Protein AF-A0A2V7NXV3-F1 (afdb_monomer_lite)

Foldseek 3Di:
DEDEDDDPVCCCVVVVVVPDDPVVVVVVVVVVVVVVVVVVVPDDPVQQQDWYQYPPPGIDGPVNVCVCVVCVVVVVVVVVVVVVVVVVVD

Structure (mmCIF, N/CA/C/O backbone):
data_AF-A0A2V7NXV3-F1
#
_entry.id   AF-A0A2V7NXV3-F1
#
loop_
_atom_site.group_PDB
_atom_site.id
_atom_site.type_symbol
_atom_site.label_atom_id
_atom_site.label_alt_id
_atom_site.label_comp_id
_atom_site.label_asym_id
_atom_site.label_entity_id
_atom_site.label_seq_id
_atom_site.pdbx_PDB_ins_code
_atom_site.Cartn_x
_atom_site.Cartn_y
_atom_site.Cartn_z
_atom_site.occupancy
_atom_site.B_iso_or_equiv
_atom_site.auth_seq_id
_atom_site.auth_comp_id
_atom_site.auth_asym_id
_atom_site.auth_atom_id
_atom_site.pdbx_PDB_model_num
ATOM 1 N N . PRO A 1 1 ? -16.482 -6.512 9.690 1.00 90.19 1 PRO A N 1
ATOM 2 C CA . PRO A 1 1 ? -16.657 -6.183 8.250 1.00 90.19 1 PRO A CA 1
ATOM 3 C C . PRO A 1 1 ? -15.867 -7.190 7.412 1.00 90.19 1 PRO A C 1
ATOM 5 O O . PRO A 1 1 ? -14.813 -7.613 7.878 1.00 90.19 1 PRO A O 1
ATOM 8 N N . VAL A 1 2 ? -16.364 -7.589 6.240 1.00 96.50 2 VAL A N 1
ATOM 9 C CA . VAL A 1 2 ? -15.603 -8.468 5.335 1.00 96.50 2 VAL A CA 1
ATOM 10 C C . VAL A 1 2 ? -14.583 -7.629 4.570 1.00 96.50 2 VAL A C 1
ATOM 12 O O . VAL A 1 2 ? -14.924 -6.559 4.068 1.00 96.50 2 VAL A O 1
ATOM 15 N N . ILE A 1 3 ? -13.342 -8.106 4.509 1.00 96.56 3 ILE A N 1
ATOM 16 C CA . ILE A 1 3 ? -12.262 -7.538 3.703 1.00 96.56 3 ILE A CA 1
ATOM 17 C C . ILE A 1 3 ? -11.966 -8.556 2.609 1.00 96.56 3 ILE A C 1
ATOM 19 O O . ILE A 1 3 ? -11.579 -9.689 2.892 1.00 96.56 3 ILE A O 1
ATOM 23 N N . GLN A 1 4 ? -12.227 -8.164 1.369 1.00 97.75 4 GLN A N 1
ATOM 24 C CA . GLN A 1 4 ? -12.112 -9.051 0.224 1.00 97.75 4 GLN A CA 1
ATOM 25 C C . GLN A 1 4 ? -10.667 -9.061 -0.279 1.00 97.75 4 GLN 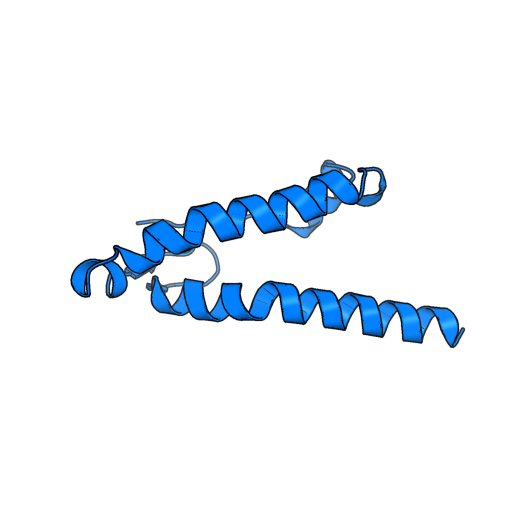A C 1
ATOM 27 O O . GLN A 1 4 ? -10.147 -8.020 -0.679 1.00 97.75 4 GLN A O 1
ATOM 32 N N . GLY A 1 5 ? -10.047 -10.238 -0.257 1.00 95.88 5 GLY A N 1
ATOM 33 C CA . GLY A 1 5 ? -8.779 -10.497 -0.928 1.00 95.88 5 GLY A CA 1
ATOM 34 C C . GLY A 1 5 ? -8.935 -10.491 -2.449 1.00 95.88 5 GLY A C 1
ATOM 35 O O . GLY A 1 5 ? -10.053 -10.550 -2.980 1.00 95.88 5 GLY A O 1
ATOM 36 N N . TYR A 1 6 ? -7.808 -10.386 -3.144 1.00 95.94 6 TYR A N 1
ATOM 37 C CA . TYR A 1 6 ? -7.731 -10.365 -4.599 1.00 95.94 6 TYR A CA 1
ATOM 38 C C . TYR A 1 6 ? -6.470 -11.090 -5.073 1.00 95.94 6 TYR A C 1
ATOM 40 O O . TYR A 1 6 ? -5.461 -11.150 -4.373 1.00 95.94 6 TYR A O 1
ATOM 48 N N . ASP A 1 7 ? -6.531 -11.609 -6.295 1.00 97.38 7 ASP A N 1
ATOM 49 C CA . ASP A 1 7 ? -5.411 -12.285 -6.943 1.00 97.38 7 ASP A CA 1
ATOM 50 C C . ASP A 1 7 ? -4.428 -11.250 -7.514 1.00 97.38 7 ASP A C 1
ATOM 52 O O . ASP A 1 7 ? -4.645 -10.689 -8.593 1.00 97.38 7 ASP A O 1
ATOM 56 N N . GLN A 1 8 ? -3.379 -10.953 -6.743 1.00 95.00 8 GLN A N 1
ATOM 57 C CA . GLN A 1 8 ? -2.371 -9.951 -7.099 1.00 95.00 8 GLN A CA 1
ATOM 58 C C . GLN A 1 8 ? -1.565 -10.327 -8.350 1.00 95.00 8 GLN A C 1
ATOM 60 O O . GLN A 1 8 ? -1.255 -9.445 -9.154 1.00 95.00 8 GLN A O 1
ATOM 65 N N . ASP A 1 9 ? -1.277 -11.617 -8.541 1.00 96.38 9 ASP A N 1
ATOM 66 C CA . ASP A 1 9 ? -0.478 -12.103 -9.667 1.00 96.38 9 ASP A CA 1
ATOM 67 C C . ASP A 1 9 ? -1.284 -11.917 -10.953 1.00 96.38 9 ASP A C 1
ATOM 69 O O . ASP A 1 9 ? -0.842 -11.231 -11.880 1.00 96.38 9 ASP A O 1
ATOM 73 N N . ARG A 1 10 ? -2.545 -12.369 -10.949 1.00 98.00 10 ARG A N 1
ATOM 74 C CA . ARG A 1 10 ? -3.463 -12.167 -12.073 1.00 98.00 10 ARG A CA 1
ATOM 75 C C . ARG A 1 10 ? -3.676 -10.694 -12.402 1.00 98.00 10 ARG A C 1
ATOM 77 O O . ARG A 1 10 ? -3.814 -10.360 -13.579 1.00 98.00 10 ARG A O 1
ATOM 84 N N . TRP A 1 11 ? -3.740 -9.811 -11.404 1.00 97.38 11 TRP A N 1
ATOM 85 C CA . TRP A 1 11 ? -3.852 -8.369 -11.646 1.00 97.38 11 TRP A CA 1
ATOM 86 C C . TRP A 1 11 ? -2.615 -7.829 -12.357 1.00 97.38 11 TRP A C 1
ATOM 88 O O . TRP A 1 11 ? -2.766 -7.138 -13.361 1.00 97.38 11 TRP A O 1
ATOM 98 N N . SER A 1 12 ? -1.419 -8.173 -11.872 1.00 96.88 12 SER A N 1
ATOM 99 C CA . SER A 1 12 ? -0.163 -7.701 -12.460 1.00 96.88 12 SER A CA 1
ATOM 100 C C . SER A 1 12 ? 0.011 -8.128 -13.919 1.00 96.88 12 SER A C 1
ATOM 102 O O . SER A 1 12 ? 0.436 -7.319 -14.745 1.00 96.88 12 SER A O 1
ATOM 104 N N . GLU A 1 13 ? -0.399 -9.356 -14.246 1.00 97.44 13 GLU A N 1
ATOM 105 C CA . GLU A 1 13 ? -0.369 -9.900 -15.602 1.00 97.44 13 GLU A CA 1
ATOM 106 C C . GLU A 1 13 ? -1.450 -9.271 -16.489 1.00 97.44 13 GLU A C 1
ATOM 108 O O . GLU A 1 13 ? -1.164 -8.766 -17.571 1.00 97.44 13 GLU A O 1
ATOM 113 N N . THR A 1 14 ? -2.708 -9.276 -16.031 1.00 98.12 14 THR A N 1
ATOM 114 C CA . THR A 1 14 ? -3.861 -8.846 -16.847 1.00 98.12 14 THR A CA 1
ATOM 115 C C . THR A 1 14 ? -3.832 -7.347 -17.139 1.00 98.12 14 THR A C 1
ATOM 117 O O . THR A 1 14 ? -4.277 -6.918 -18.202 1.00 98.12 14 THR A O 1
ATOM 120 N N . LEU A 1 15 ? -3.346 -6.547 -16.188 1.00 97.25 15 LEU A N 1
ATOM 121 C CA . LEU A 1 15 ? -3.239 -5.093 -16.316 1.00 97.25 15 LEU A CA 1
ATOM 122 C C . LEU A 1 15 ? -1.870 -4.645 -16.847 1.00 97.25 15 LEU A C 1
ATOM 124 O O . LEU A 1 15 ? -1.619 -3.444 -16.901 1.00 97.25 15 LEU A O 1
ATOM 128 N N . ASP A 1 16 ? -1.014 -5.599 -17.226 1.00 97.00 16 ASP A N 1
ATOM 129 C CA . ASP A 1 16 ? 0.292 -5.384 -17.847 1.00 97.00 16 ASP A CA 1
ATOM 130 C C . ASP A 1 16 ? 1.154 -4.350 -17.108 1.00 97.00 16 ASP A C 1
ATOM 132 O O . ASP A 1 16 ? 1.641 -3.370 -17.671 1.00 97.00 16 ASP A O 1
ATOM 136 N N . TYR A 1 17 ? 1.353 -4.562 -15.803 1.00 95.56 17 TYR A N 1
ATOM 137 C CA . TYR A 1 17 ? 2.123 -3.625 -14.976 1.00 95.56 17 TYR A CA 1
ATOM 138 C C . TYR A 1 17 ? 3.556 -3.418 -15.481 1.00 95.56 17 TYR A C 1
ATOM 140 O O . TYR A 1 17 ? 4.148 -2.373 -15.219 1.00 95.56 17 TYR A O 1
ATOM 148 N N . HIS A 1 18 ? 4.107 -4.380 -16.225 1.00 93.69 18 HIS A N 1
ATOM 149 C CA . HIS A 1 18 ? 5.444 -4.297 -16.805 1.00 93.69 18 HIS A CA 1
ATOM 150 C C . HIS A 1 18 ? 5.572 -3.259 -17.927 1.00 93.69 18 HIS A C 1
ATOM 152 O O . HIS A 1 18 ? 6.681 -2.773 -18.151 1.00 93.69 18 HIS A O 1
ATOM 158 N N . SER A 1 19 ? 4.484 -2.912 -18.622 1.00 97.06 19 SER A N 1
ATOM 159 C CA . SER A 1 19 ? 4.497 -1.868 -19.656 1.00 97.06 19 SER A CA 1
ATOM 160 C C . SER A 1 19 ? 4.119 -0.481 -19.132 1.00 97.06 19 SER A C 1
ATOM 162 O O . SER A 1 19 ? 4.261 0.512 -19.852 1.00 97.06 19 SER A O 1
ATOM 164 N N . LEU A 1 20 ? 3.657 -0.386 -17.880 1.00 96.75 20 LEU A N 1
ATOM 165 C CA . LEU A 1 20 ? 3.263 0.880 -17.272 1.00 96.75 20 LEU A CA 1
ATOM 166 C C . LEU A 1 20 ? 4.483 1.737 -16.887 1.00 96.75 20 LEU A C 1
ATOM 168 O O . LEU A 1 20 ? 5.522 1.210 -16.485 1.00 96.75 20 LEU A O 1
ATOM 172 N N . PRO A 1 21 ? 4.366 3.077 -16.960 1.00 97.56 21 PRO A N 1
ATOM 173 C CA . PRO A 1 21 ? 5.430 3.975 -16.526 1.00 97.56 21 PRO A CA 1
ATOM 174 C C . PRO A 1 21 ? 5.661 3.873 -15.012 1.00 97.56 21 PRO A C 1
ATOM 176 O O . PRO A 1 21 ? 4.715 3.806 -14.221 1.00 97.56 21 PRO A O 1
ATOM 179 N N . LEU A 1 22 ? 6.931 3.914 -14.603 1.00 96.19 22 LEU A N 1
ATOM 180 C CA . LEU A 1 22 ? 7.329 3.747 -13.205 1.00 96.19 22 LEU A CA 1
ATOM 181 C C . LEU A 1 22 ? 6.980 4.975 -12.355 1.00 96.19 22 LEU A C 1
ATOM 183 O O . LEU A 1 22 ? 6.535 4.838 -11.215 1.00 96.19 22 LEU A O 1
ATOM 187 N N . GLU A 1 23 ? 7.157 6.179 -12.897 1.00 98.06 23 GLU A N 1
ATOM 188 C CA . GLU A 1 23 ? 7.000 7.426 -12.151 1.00 98.06 23 GLU A CA 1
ATOM 189 C C . GLU A 1 23 ? 5.577 7.598 -11.588 1.00 98.06 23 GLU A C 1
ATOM 191 O O . GLU A 1 23 ? 5.449 7.872 -10.392 1.00 98.06 23 GLU A O 1
ATOM 196 N N . PRO A 1 24 ? 4.487 7.366 -12.352 1.00 97.81 24 PRO A N 1
ATOM 197 C CA . PRO A 1 24 ? 3.133 7.407 -11.797 1.00 97.81 24 PRO A CA 1
ATOM 198 C C . PRO A 1 24 ? 2.860 6.323 -10.745 1.00 97.81 24 PRO A C 1
ATOM 200 O O . PRO A 1 24 ? 2.106 6.568 -9.798 1.00 97.81 24 PRO A O 1
ATOM 203 N N . ALA A 1 25 ? 3.467 5.139 -10.872 1.00 96.00 25 ALA A N 1
ATOM 204 C CA . ALA A 1 25 ? 3.316 4.070 -9.886 1.00 96.00 25 ALA A CA 1
ATOM 205 C C . ALA A 1 25 ? 3.955 4.462 -8.542 1.00 96.00 25 ALA A C 1
ATOM 207 O O . ALA A 1 25 ? 3.314 4.349 -7.494 1.00 96.00 25 ALA A O 1
ATOM 208 N N . LEU A 1 26 ? 5.173 5.012 -8.570 1.00 96.62 26 LEU A N 1
ATOM 209 C CA . LEU A 1 26 ? 5.852 5.526 -7.376 1.00 96.62 26 LEU A CA 1
ATOM 210 C C . LEU A 1 26 ? 5.088 6.703 -6.749 1.00 96.62 26 LEU A C 1
ATOM 212 O O . LEU A 1 26 ? 4.842 6.702 -5.542 1.00 96.62 26 LEU A O 1
ATOM 216 N N . ALA A 1 27 ? 4.614 7.650 -7.565 1.00 98.25 27 ALA A N 1
ATOM 217 C CA . ALA A 1 27 ? 3.799 8.768 -7.087 1.00 98.25 27 ALA A CA 1
ATOM 218 C C . ALA A 1 27 ? 2.491 8.297 -6.421 1.00 98.25 27 ALA A C 1
ATOM 220 O O . ALA A 1 27 ? 2.047 8.872 -5.425 1.00 98.25 27 ALA A O 1
ATOM 221 N N . THR A 1 28 ? 1.886 7.217 -6.926 1.00 97.25 28 THR A N 1
ATOM 222 C CA . THR A 1 28 ? 0.692 6.608 -6.319 1.00 97.25 28 THR A CA 1
ATOM 223 C C . THR A 1 28 ? 0.995 6.062 -4.926 1.00 97.25 28 THR A C 1
ATOM 225 O O . THR A 1 28 ? 0.221 6.286 -3.994 1.00 97.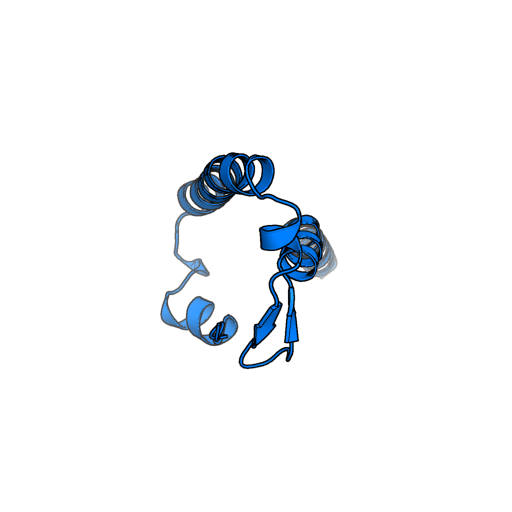25 28 THR A O 1
ATOM 228 N N . VAL A 1 29 ? 2.135 5.388 -4.752 1.00 96.81 29 VAL A N 1
ATOM 229 C CA . VAL A 1 29 ? 2.569 4.871 -3.447 1.00 96.81 29 VAL A CA 1
ATOM 230 C C . VAL A 1 29 ? 2.732 6.002 -2.429 1.00 96.81 29 VAL A C 1
ATOM 232 O O . VAL A 1 29 ? 2.215 5.903 -1.310 1.00 96.81 29 VAL A O 1
ATOM 235 N N . GLU A 1 30 ? 3.406 7.087 -2.815 1.00 97.75 30 GLU A N 1
ATOM 236 C CA . GLU A 1 30 ? 3.585 8.264 -1.960 1.00 97.75 30 GLU A CA 1
ATOM 237 C C . GLU A 1 30 ? 2.241 8.887 -1.573 1.00 97.75 30 GLU A C 1
ATOM 239 O O . GLU A 1 30 ? 1.964 9.090 -0.386 1.00 97.75 30 GLU A O 1
ATOM 244 N N . ALA A 1 31 ? 1.371 9.128 -2.558 1.00 98.44 31 ALA A N 1
ATOM 245 C CA . ALA A 1 31 ? 0.072 9.756 -2.349 1.00 98.44 31 ALA A CA 1
ATOM 246 C C . ALA A 1 31 ? -0.840 8.924 -1.432 1.00 98.44 31 ALA A C 1
ATOM 248 O O . ALA A 1 31 ? -1.454 9.467 -0.508 1.00 98.44 31 ALA A O 1
ATOM 249 N N . VAL A 1 32 ? -0.905 7.603 -1.634 1.00 97.81 32 VAL A N 1
ATOM 250 C CA . VAL A 1 32 ? -1.716 6.705 -0.797 1.00 97.81 32 VAL A CA 1
ATOM 251 C C . VAL A 1 32 ? -1.221 6.724 0.648 1.00 97.81 32 VAL A C 1
ATOM 253 O O . VAL A 1 32 ? -2.034 6.843 1.570 1.00 97.81 32 VAL A O 1
ATOM 256 N N . ARG A 1 33 ? 0.098 6.681 0.882 1.00 96.81 33 ARG A N 1
ATOM 257 C CA . ARG A 1 33 ? 0.655 6.764 2.244 1.00 96.81 33 ARG A CA 1
ATOM 258 C C . ARG A 1 33 ? 0.386 8.119 2.887 1.00 96.81 33 ARG A C 1
ATOM 260 O O . ARG A 1 33 ? -0.093 8.162 4.023 1.00 96.81 33 ARG A O 1
ATOM 267 N N . ALA A 1 34 ? 0.633 9.206 2.160 1.00 98.12 34 ALA A N 1
ATOM 268 C CA . ALA A 1 34 ? 0.397 10.564 2.637 1.00 98.12 34 ALA A CA 1
ATOM 269 C C . ALA A 1 34 ? -1.070 10.785 3.033 1.00 98.12 34 ALA A C 1
ATOM 271 O O . ALA A 1 34 ? -1.340 11.396 4.065 1.00 98.12 34 ALA A O 1
ATOM 272 N N . ASN A 1 35 ? -2.016 10.235 2.267 1.00 98.06 35 ASN A N 1
ATOM 273 C CA . ASN A 1 35 ? -3.442 10.356 2.565 1.00 98.06 35 ASN A CA 1
ATOM 274 C C . ASN A 1 35 ? -3.908 9.411 3.691 1.00 98.06 35 ASN A C 1
ATOM 276 O O . ASN A 1 35 ? -4.839 9.723 4.433 1.00 98.06 35 ASN A O 1
ATOM 280 N N . THR A 1 36 ? -3.239 8.270 3.871 1.00 97.62 36 THR A N 1
ATOM 281 C CA . THR A 1 36 ? -3.610 7.291 4.905 1.00 97.62 36 THR A CA 1
ATOM 282 C C . THR A 1 36 ? -3.159 7.717 6.304 1.00 97.62 36 THR A C 1
ATOM 284 O O . THR A 1 36 ? -3.917 7.582 7.266 1.00 97.62 36 THR A O 1
ATOM 287 N N . VAL A 1 37 ? -1.961 8.295 6.449 1.00 97.88 37 VAL A N 1
ATOM 288 C CA . VAL A 1 37 ? -1.394 8.670 7.763 1.00 97.88 37 VAL A CA 1
ATOM 289 C C . VAL A 1 37 ? -2.317 9.581 8.599 1.00 97.88 37 VAL A C 1
ATOM 291 O O . VAL A 1 37 ? -2.511 9.291 9.784 1.00 97.88 37 VAL A O 1
ATOM 294 N N . PRO A 1 38 ? -2.935 10.650 8.056 1.00 98.44 38 PRO A N 1
ATOM 295 C CA . PRO A 1 38 ? -3.873 11.479 8.811 1.00 98.44 38 PRO A CA 1
ATOM 296 C C . PRO A 1 38 ? -5.113 10.728 9.306 1.00 98.44 38 PRO A C 1
ATOM 298 O O . PRO A 1 38 ? -5.695 11.121 10.316 1.00 98.44 38 PRO A O 1
ATOM 301 N N . ILE A 1 39 ? -5.560 9.680 8.608 1.00 97.38 39 ILE A N 1
ATOM 302 C CA . ILE A 1 39 ? -6.679 8.839 9.057 1.00 97.38 39 ILE A CA 1
ATOM 303 C C . ILE A 1 39 ? -6.241 8.046 10.287 1.00 97.38 39 ILE A C 1
ATOM 305 O O . ILE A 1 39 ? -6.889 8.147 11.327 1.00 97.38 39 ILE A O 1
ATOM 309 N N . LEU A 1 40 ? -5.099 7.356 10.201 1.00 97.38 40 LEU A N 1
ATOM 310 C CA . LEU A 1 40 ? -4.550 6.551 11.298 1.00 97.38 40 LEU A CA 1
ATOM 311 C C . LEU A 1 40 ? -4.318 7.386 12.564 1.00 97.38 40 LEU A C 1
ATOM 313 O O . LEU A 1 40 ? -4.697 6.977 13.657 1.00 97.38 40 LEU A O 1
ATOM 317 N N . LYS A 1 41 ? -3.777 8.604 12.418 1.00 97.81 41 LYS A N 1
ATOM 318 C CA . LYS A 1 41 ? -3.545 9.536 13.538 1.00 97.81 41 LYS A CA 1
ATOM 319 C C . LYS A 1 41 ? -4.820 9.994 14.254 1.00 97.81 41 LYS A C 1
ATOM 321 O O . LYS A 1 41 ? -4.733 10.477 15.377 1.00 97.81 41 LYS A O 1
ATOM 326 N N . ARG A 1 42 ? -5.986 9.897 13.608 1.00 98.00 42 ARG A N 1
ATOM 327 C CA . ARG A 1 42 ? -7.286 10.313 14.165 1.00 98.00 42 ARG A CA 1
ATOM 328 C C . ARG A 1 42 ? -8.110 9.142 14.701 1.00 98.00 42 ARG A C 1
ATOM 330 O O . ARG A 1 42 ? -9.196 9.369 15.230 1.00 98.00 42 ARG A O 1
ATOM 337 N N . MET A 1 43 ? -7.635 7.908 14.546 1.00 98.06 43 MET A N 1
ATOM 338 C CA . MET A 1 43 ? -8.340 6.735 15.047 1.00 98.06 43 MET A CA 1
ATOM 339 C C . MET A 1 43 ? -8.287 6.678 16.575 1.00 98.06 43 MET A C 1
ATOM 341 O O . MET A 1 43 ? -7.233 6.811 17.187 1.00 98.06 43 MET A O 1
ATOM 345 N N . THR A 1 44 ? -9.446 6.448 17.179 1.00 98.19 44 THR A N 1
ATOM 346 C CA . THR A 1 44 ? -9.606 6.161 18.610 1.00 98.19 44 THR A CA 1
ATOM 347 C C . THR A 1 44 ? -9.211 4.719 18.932 1.00 98.19 44 THR A C 1
ATOM 349 O O . THR A 1 44 ? -9.279 3.847 18.064 1.00 98.19 44 THR A O 1
ATOM 352 N N . ASP A 1 45 ? -8.914 4.424 20.198 1.00 97.00 45 ASP A N 1
ATOM 353 C CA . ASP A 1 45 ? -8.623 3.059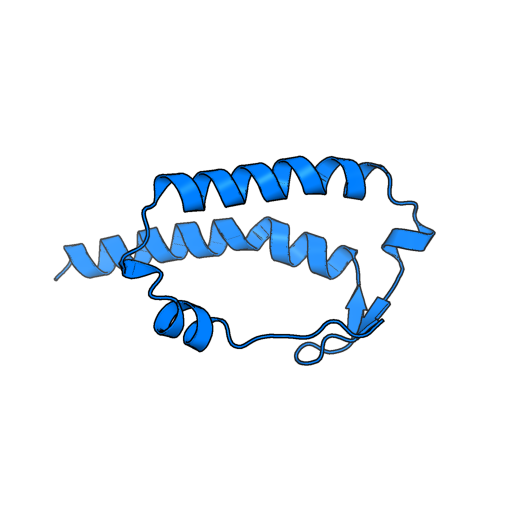 20.670 1.00 97.00 45 ASP A CA 1
ATOM 354 C C . ASP A 1 45 ? -9.724 2.058 20.290 1.00 97.00 45 ASP A C 1
ATOM 356 O O . ASP A 1 45 ? -9.456 0.930 19.880 1.00 97.00 45 ASP A O 1
ATOM 360 N N . ALA A 1 46 ? -10.989 2.478 20.378 1.00 96.50 46 ALA A N 1
ATOM 361 C CA . ALA A 1 46 ? -12.124 1.646 19.997 1.00 96.50 46 ALA A CA 1
ATOM 362 C C . ALA A 1 46 ? -12.158 1.348 18.489 1.00 96.50 46 ALA A C 1
ATOM 364 O O . ALA A 1 46 ? -12.656 0.298 18.092 1.00 96.50 46 ALA A O 1
ATOM 365 N N . GLN A 1 47 ? -11.655 2.256 17.645 1.00 96.50 47 GLN A N 1
ATOM 366 C CA . GLN A 1 47 ? -11.522 2.033 16.204 1.00 96.50 47 GLN A CA 1
ATOM 367 C C . GLN A 1 47 ? -10.328 1.131 15.883 1.00 96.50 47 GLN A C 1
ATOM 369 O O . GLN A 1 47 ? -10.474 0.259 15.031 1.00 96.50 47 GLN A O 1
ATOM 374 N N . TRP A 1 48 ? -9.200 1.296 16.580 1.00 97.06 48 TRP A N 1
ATOM 375 C CA . TRP A 1 48 ? -8.026 0.423 16.450 1.00 97.06 48 TRP A CA 1
ATOM 376 C C . TRP A 1 48 ? -8.331 -1.033 16.811 1.00 97.06 48 TRP A C 1
ATOM 378 O O . TRP A 1 48 ? -7.926 -1.942 16.094 1.00 97.06 48 TRP A O 1
ATOM 388 N N . ARG A 1 49 ? -9.145 -1.258 17.850 1.00 94.19 49 ARG A N 1
ATOM 389 C CA . ARG A 1 49 ? -9.566 -2.600 18.294 1.00 94.19 49 ARG A CA 1
ATOM 390 C C . ARG A 1 49 ? -10.621 -3.269 17.405 1.00 94.19 49 ARG A C 1
ATOM 392 O O . ARG A 1 49 ? -11.079 -4.364 17.729 1.00 94.19 49 ARG A O 1
ATOM 399 N N . ARG A 1 50 ? -11.076 -2.631 16.319 1.00 94.50 50 ARG A N 1
ATOM 400 C CA . ARG A 1 50 ? -12.062 -3.251 15.420 1.00 94.50 50 ARG A CA 1
ATOM 401 C C . ARG A 1 50 ? -11.418 -4.374 14.624 1.00 94.50 50 ARG A C 1
ATOM 403 O O . ARG A 1 50 ? -10.370 -4.190 14.014 1.00 94.50 50 ARG A O 1
ATOM 410 N N . ILE A 1 51 ? -12.125 -5.497 14.571 1.00 97.25 51 ILE A N 1
ATOM 411 C CA . ILE A 1 51 ? -11.708 -6.690 13.840 1.00 97.25 51 ILE A CA 1
ATOM 412 C C . ILE A 1 51 ? -12.645 -6.893 12.646 1.00 97.25 51 ILE A C 1
ATOM 414 O O . ILE A 1 51 ? -13.876 -6.912 12.770 1.00 97.25 51 ILE A O 1
ATOM 418 N N . GLY A 1 52 ? -12.047 -6.986 11.462 1.00 96.25 52 GLY A N 1
ATOM 419 C CA . GLY A 1 52 ? -12.679 -7.476 10.247 1.00 96.25 52 GLY A CA 1
ATOM 420 C C . GLY A 1 52 ? -12.426 -8.968 10.039 1.00 96.25 52 GLY A C 1
ATOM 421 O O . GLY A 1 52 ? -11.731 -9.613 10.816 1.00 96.25 52 GLY A O 1
ATOM 422 N N . GLN A 1 53 ? -12.990 -9.505 8.964 1.00 98.06 53 GLN A N 1
ATOM 423 C CA . GLN A 1 53 ? -12.741 -10.859 8.487 1.00 98.06 53 GLN A CA 1
ATOM 424 C C . GLN A 1 53 ? -12.180 -10.751 7.068 1.00 98.06 53 GLN A C 1
ATOM 426 O O . GLN A 1 53 ? -12.916 -10.383 6.152 1.00 98.06 53 GLN A O 1
ATOM 431 N N . HIS A 1 54 ? -10.891 -11.036 6.893 1.00 97.56 54 HIS A N 1
ATOM 432 C CA . HIS A 1 54 ? -10.270 -11.175 5.580 1.00 97.56 54 HIS A CA 1
ATOM 433 C C . HIS A 1 54 ? -10.718 -12.496 4.948 1.00 97.56 54 HIS A C 1
ATOM 435 O O . HIS A 1 54 ? -10.754 -13.526 5.632 1.00 97.56 54 HIS A O 1
ATOM 441 N N . SER A 1 55 ? -11.065 -12.484 3.660 1.00 97.81 55 SER A N 1
ATOM 442 C CA . SER A 1 55 ? -11.528 -13.690 2.956 1.00 97.81 55 SER A CA 1
ATOM 443 C C . SER A 1 55 ? -10.462 -14.787 2.869 1.00 97.81 55 SER A C 1
ATOM 445 O O . SER A 1 55 ? -10.812 -15.950 2.712 1.00 97.81 55 SER A O 1
ATOM 447 N N . GLU A 1 56 ? -9.183 -14.426 2.997 1.00 96.31 56 GLU A N 1
ATOM 448 C CA . GLU A 1 56 ? -8.049 -15.358 2.889 1.00 96.31 56 GLU A CA 1
ATOM 449 C C . GLU A 1 56 ? -7.281 -15.525 4.208 1.00 96.31 56 GLU A C 1
ATOM 451 O O . GLU A 1 56 ? -6.808 -16.614 4.513 1.00 96.31 56 GLU A O 1
ATOM 456 N N . SER A 1 57 ? -7.181 -14.465 5.019 1.00 94.50 57 SER A N 1
ATOM 457 C CA . SER A 1 57 ? -6.255 -14.417 6.167 1.00 94.50 57 SER A CA 1
ATOM 458 C C . SER A 1 57 ? -6.942 -14.633 7.511 1.00 94.50 57 SER A C 1
ATOM 460 O O . SER A 1 57 ? -6.271 -14.694 8.537 1.00 94.50 57 SER A O 1
ATOM 462 N N . GLY A 1 58 ? -8.273 -14.746 7.533 1.00 96.38 58 GLY A N 1
ATOM 463 C CA . GLY A 1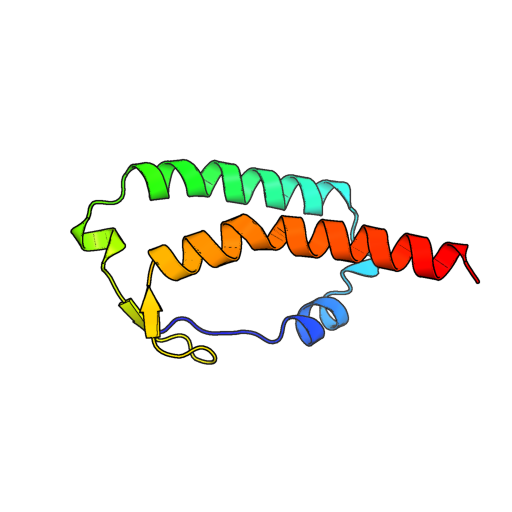 58 ? -9.005 -14.901 8.783 1.00 96.38 58 GLY A CA 1
ATOM 464 C C . GLY A 1 58 ? -9.363 -13.562 9.451 1.00 96.38 58 GLY A C 1
ATOM 465 O O . GLY A 1 58 ? -9.519 -12.545 8.767 1.00 96.38 58 GLY A O 1
ATOM 466 N N . PRO A 1 59 ? -9.525 -13.547 10.785 1.00 97.50 59 PRO A N 1
ATOM 467 C CA . PRO A 1 59 ? -9.674 -12.319 11.561 1.00 97.50 59 PRO A CA 1
ATOM 468 C C . PRO A 1 59 ? -8.549 -11.323 11.263 1.00 97.50 59 PRO A C 1
ATOM 470 O O . PRO A 1 59 ? -7.392 -11.712 11.145 1.00 97.50 59 PRO A O 1
ATOM 473 N N . TYR A 1 60 ? -8.894 -10.043 11.128 1.00 96.81 60 TYR A N 1
ATOM 474 C CA . TYR A 1 60 ? -7.956 -9.023 10.664 1.00 96.81 60 TYR A CA 1
ATOM 475 C C . TYR A 1 60 ? -8.211 -7.682 11.357 1.00 96.81 60 TYR A C 1
ATOM 477 O O . TYR A 1 60 ? -9.223 -7.021 11.085 1.00 96.81 60 TYR A O 1
ATOM 485 N N . ALA A 1 61 ? -7.335 -7.295 12.286 1.00 95.94 61 ALA A N 1
ATOM 486 C CA . ALA A 1 61 ? -7.433 -6.031 13.009 1.00 95.94 61 ALA A CA 1
ATOM 487 C C . ALA A 1 61 ? -6.766 -4.874 12.248 1.00 95.94 61 ALA A C 1
ATOM 489 O O . ALA A 1 61 ? -5.922 -5.067 11.370 1.00 95.94 61 ALA A O 1
ATOM 490 N N . ALA A 1 62 ? -7.113 -3.638 12.618 1.00 95.75 62 ALA A N 1
ATOM 491 C CA . ALA A 1 62 ? -6.432 -2.457 12.081 1.00 95.75 62 ALA A CA 1
ATOM 492 C C . ALA A 1 62 ? -4.934 -2.431 12.449 1.00 95.75 62 ALA A C 1
ATOM 494 O O . ALA A 1 62 ? -4.117 -1.967 11.655 1.00 95.75 62 ALA A O 1
ATOM 495 N N . GLU A 1 63 ? -4.571 -2.952 13.625 1.00 95.62 63 GLU A N 1
ATOM 496 C CA . GLU A 1 63 ? -3.176 -3.082 14.067 1.00 95.62 63 GLU A CA 1
ATOM 497 C C . GLU A 1 63 ? -2.399 -4.097 13.215 1.00 95.62 63 GLU A C 1
ATOM 499 O O . GLU A 1 63 ? -1.285 -3.793 12.785 1.00 95.62 63 GLU A O 1
ATOM 504 N N . ASP A 1 64 ? -3.010 -5.243 12.886 1.00 95.25 64 ASP A N 1
ATOM 505 C CA . ASP A 1 64 ? -2.419 -6.240 11.981 1.00 95.25 64 ASP A CA 1
ATOM 506 C C . ASP A 1 64 ? -2.160 -5.626 10.603 1.00 95.25 64 ASP A C 1
ATOM 508 O O . ASP A 1 64 ? -1.064 -5.737 10.052 1.00 95.25 64 ASP A O 1
ATOM 512 N N . TRP A 1 65 ? -3.156 -4.906 10.072 1.00 95.94 65 TRP A N 1
ATOM 513 C CA . TRP A 1 65 ? -3.024 -4.190 8.808 1.00 95.94 65 TRP A CA 1
ATOM 514 C C . TRP A 1 65 ? -1.858 -3.200 8.839 1.00 95.94 65 TRP A C 1
ATOM 516 O O . TRP A 1 65 ? -1.041 -3.192 7.918 1.00 95.94 65 TRP A O 1
ATOM 526 N N . LEU A 1 66 ? -1.743 -2.392 9.899 1.0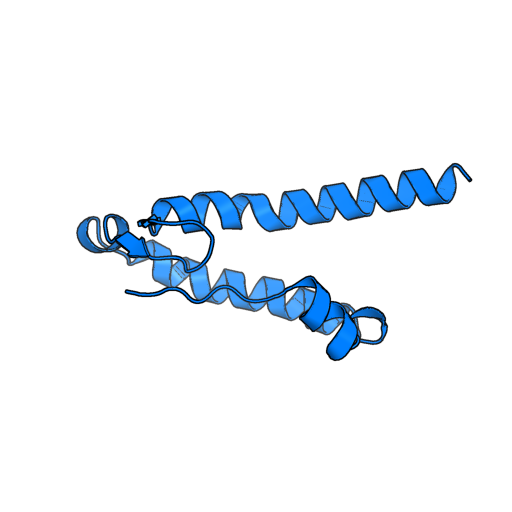0 96.50 66 LEU A N 1
ATOM 527 C CA . LEU A 1 66 ? -0.657 -1.423 10.018 1.00 96.50 66 LEU A CA 1
ATOM 528 C C . LEU A 1 66 ? 0.707 -2.121 10.038 1.00 96.50 66 LEU A C 1
ATOM 530 O O . LEU A 1 66 ? 1.604 -1.693 9.315 1.00 96.50 66 LEU A O 1
ATOM 534 N N . ALA A 1 67 ? 0.864 -3.185 10.827 1.00 95.81 67 ALA A N 1
ATOM 535 C CA . ALA A 1 67 ? 2.122 -3.920 10.924 1.00 95.81 67 ALA A CA 1
ATOM 536 C C . ALA A 1 67 ? 2.545 -4.504 9.565 1.00 95.81 67 ALA A C 1
ATOM 538 O O . ALA A 1 67 ? 3.684 -4.313 9.134 1.00 95.81 67 ALA A O 1
ATOM 539 N N . ILE A 1 68 ? 1.609 -5.139 8.852 1.00 95.88 68 ILE A N 1
ATOM 540 C CA . ILE A 1 68 ? 1.852 -5.724 7.528 1.00 95.88 68 ILE A CA 1
ATOM 541 C C . ILE A 1 68 ? 2.252 -4.636 6.525 1.00 95.88 68 ILE A C 1
ATOM 543 O O . ILE A 1 68 ? 3.289 -4.741 5.869 1.00 95.88 68 ILE A O 1
ATOM 547 N N . TYR A 1 69 ? 1.467 -3.561 6.416 1.00 96.12 69 TYR A N 1
ATOM 548 C CA . TYR A 1 69 ? 1.681 -2.519 5.405 1.00 96.12 69 TYR A CA 1
ATOM 549 C C . TYR A 1 69 ? 2.831 -1.555 5.732 1.00 96.12 69 TYR A C 1
ATOM 551 O O . TYR A 1 69 ? 3.362 -0.901 4.824 1.00 96.12 69 TYR A O 1
ATOM 559 N N . ALA A 1 70 ? 3.254 -1.471 6.995 1.00 96.19 70 ALA A N 1
ATOM 560 C CA . ALA A 1 70 ? 4.484 -0.784 7.377 1.00 96.19 70 ALA A CA 1
ATOM 561 C C . ALA A 1 70 ? 5.723 -1.503 6.819 1.00 96.19 70 ALA A C 1
ATOM 563 O O . ALA A 1 70 ? 6.619 -0.838 6.310 1.00 96.19 70 ALA A O 1
ATOM 564 N N . GLU A 1 71 ? 5.747 -2.840 6.834 1.00 97.44 71 GLU A N 1
ATOM 565 C CA . GLU A 1 71 ? 6.877 -3.633 6.322 1.00 97.44 71 GLU A CA 1
ATOM 566 C C . GLU A 1 71 ? 6.794 -3.915 4.809 1.00 97.44 71 GLU A C 1
ATOM 568 O O . GLU A 1 71 ? 7.799 -4.206 4.162 1.00 97.44 71 GLU A O 1
ATOM 573 N N . HIS A 1 72 ? 5.595 -3.854 4.228 1.00 96.69 72 HIS A N 1
ATOM 574 C CA . HIS A 1 72 ? 5.316 -4.388 2.893 1.00 96.69 72 HIS A CA 1
ATOM 575 C C . HIS A 1 72 ? 6.229 -3.845 1.781 1.00 96.69 72 HIS A C 1
ATOM 577 O O . HIS A 1 72 ? 6.809 -4.618 1.020 1.00 96.69 72 HIS A O 1
ATOM 583 N N . LEU A 1 73 ? 6.414 -2.523 1.703 1.00 95.69 73 LEU A N 1
ATOM 584 C CA . LEU A 1 73 ? 7.283 -1.937 0.673 1.00 95.69 73 LEU A CA 1
ATOM 585 C C . LEU A 1 73 ? 8.757 -2.255 0.903 1.00 95.69 73 LEU A C 1
ATOM 587 O O . LEU A 1 73 ? 9.482 -2.468 -0.061 1.00 95.69 73 LEU A O 1
ATOM 591 N N . GLU A 1 74 ? 9.186 -2.360 2.159 1.00 96.88 74 GLU A N 1
ATOM 592 C CA . GLU A 1 74 ? 10.553 -2.756 2.492 1.00 96.88 74 GLU A CA 1
ATOM 593 C C . GLU A 1 74 ? 10.838 -4.185 2.015 1.00 96.88 74 GLU A C 1
ATOM 595 O O . GLU A 1 74 ? 11.917 -4.482 1.498 1.00 96.88 74 GLU A O 1
ATOM 600 N N . ARG A 1 75 ? 9.851 -5.086 2.126 1.00 98.06 75 ARG A N 1
ATOM 601 C CA . ARG A 1 75 ? 9.954 -6.445 1.574 1.00 98.06 75 ARG A CA 1
ATOM 602 C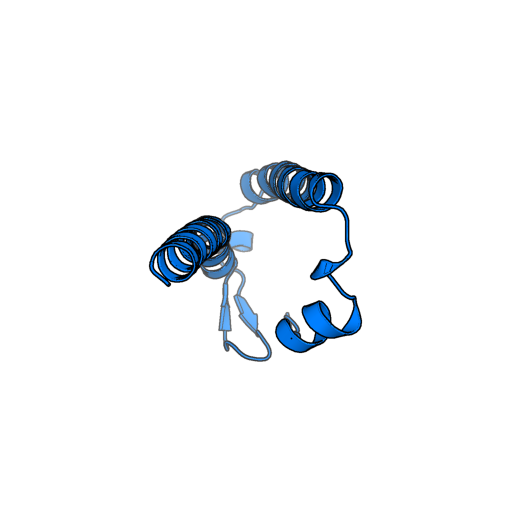 C . ARG A 1 75 ? 10.111 -6.437 0.058 1.00 98.06 75 ARG A C 1
ATOM 604 O O . ARG A 1 75 ? 10.967 -7.167 -0.446 1.00 98.06 75 ARG A O 1
ATOM 611 N N . HIS A 1 76 ? 9.331 -5.618 -0.647 1.00 96.81 76 HIS A N 1
ATOM 612 C CA . HIS A 1 76 ? 9.432 -5.494 -2.101 1.00 96.81 76 HIS A CA 1
ATOM 613 C C . HIS A 1 76 ? 10.735 -4.832 -2.550 1.00 96.81 76 HIS A C 1
ATOM 615 O O . HIS A 1 76 ? 11.354 -5.325 -3.487 1.00 96.81 76 HIS A O 1
ATOM 621 N N . SER A 1 77 ? 11.212 -3.800 -1.850 1.00 97.56 77 SER A N 1
ATOM 622 C CA . SER A 1 77 ? 12.516 -3.185 -2.131 1.00 97.56 77 SER A CA 1
ATOM 623 C C . SER A 1 77 ? 13.632 -4.228 -2.054 1.00 97.56 77 SER A C 1
ATOM 625 O O . SER A 1 77 ? 14.344 -4.468 -3.029 1.00 97.56 77 SER A O 1
ATOM 627 N N . ARG A 1 78 ? 13.681 -4.992 -0.951 1.00 98.31 78 ARG A N 1
ATOM 628 C CA . ARG A 1 78 ? 14.638 -6.099 -0.806 1.00 98.31 78 ARG A CA 1
ATOM 629 C C . ARG A 1 78 ? 14.467 -7.176 -1.879 1.00 98.31 78 ARG A C 1
ATOM 631 O O . ARG A 1 78 ? 15.427 -7.857 -2.221 1.00 98.31 78 ARG A O 1
ATOM 638 N N . GLN A 1 79 ? 13.247 -7.422 -2.359 1.00 97.56 79 GLN A N 1
ATOM 639 C CA . GLN A 1 79 ? 12.999 -8.384 -3.437 1.00 97.56 79 GLN A CA 1
ATOM 640 C C . GLN A 1 79 ? 13.590 -7.902 -4.764 1.00 97.56 79 GLN A C 1
ATOM 642 O O . GLN A 1 79 ? 14.234 -8.694 -5.446 1.00 97.56 79 GLN A O 1
ATOM 647 N N . ILE A 1 80 ? 13.428 -6.619 -5.092 1.00 96.69 80 ILE A N 1
ATOM 648 C CA . ILE A 1 80 ? 14.031 -5.997 -6.277 1.00 96.69 80 ILE A CA 1
ATOM 649 C C . ILE A 1 80 ? 15.557 -6.091 -6.200 1.00 96.69 80 ILE A C 1
ATOM 651 O O . ILE A 1 80 ? 16.184 -6.561 -7.146 1.00 96.69 80 ILE A O 1
ATOM 655 N N . GLU A 1 81 ? 16.146 -5.732 -5.057 1.00 98.19 81 GLU A N 1
ATOM 656 C CA . GLU A 1 81 ? 17.594 -5.830 -4.831 1.00 98.19 81 GLU A CA 1
ATOM 657 C C . GLU A 1 81 ? 18.108 -7.261 -5.041 1.00 98.19 81 GLU A C 1
ATOM 659 O O . GLU A 1 81 ? 19.055 -7.478 -5.797 1.00 98.19 81 GLU A O 1
ATOM 664 N N . ARG A 1 82 ? 17.451 -8.261 -4.432 1.00 98.19 82 ARG A N 1
ATOM 665 C CA . ARG A 1 82 ? 17.819 -9.676 -4.611 1.00 98.19 82 ARG A CA 1
ATOM 666 C C . ARG A 1 82 ? 17.722 -10.123 -6.068 1.00 98.19 82 ARG A C 1
ATOM 668 O O . ARG A 1 82 ? 18.594 -10.852 -6.533 1.00 98.19 82 ARG A O 1
ATOM 675 N N . ASN A 1 83 ? 16.681 -9.698 -6.783 1.00 97.31 83 ASN A N 1
ATOM 676 C CA . ASN A 1 83 ? 16.499 -10.043 -8.191 1.00 97.31 83 ASN A CA 1
ATOM 677 C C . ASN A 1 83 ? 17.589 -9.419 -9.071 1.00 97.31 83 ASN A C 1
ATOM 679 O O . ASN A 1 83 ? 18.085 -10.085 -9.977 1.00 97.31 83 ASN A O 1
ATOM 683 N N . LEU A 1 84 ? 17.987 -8.175 -8.792 1.00 97.50 84 LEU A N 1
ATOM 684 C CA . LEU A 1 84 ? 19.054 -7.489 -9.520 1.00 97.50 84 LEU A CA 1
ATOM 685 C C . LEU A 1 84 ? 20.409 -8.179 -9.329 1.00 97.50 84 LEU A C 1
ATOM 687 O O . LEU A 1 84 ? 21.125 -8.393 -10.307 1.00 97.50 84 LEU A O 1
ATOM 691 N N . VAL A 1 85 ? 20.737 -8.568 -8.092 1.00 98.00 85 VAL A N 1
ATOM 692 C CA . VAL A 1 85 ? 21.946 -9.354 -7.794 1.00 98.00 85 VAL A CA 1
ATOM 693 C C . VAL A 1 85 ? 21.921 -10.668 -8.576 1.00 98.00 85 VAL A C 1
ATOM 695 O O . VAL A 1 85 ? 22.817 -10.929 -9.371 1.00 98.00 85 VAL A O 1
ATOM 698 N N . ALA A 1 86 ? 20.839 -11.442 -8.453 1.00 97.56 86 ALA A N 1
ATOM 699 C CA . ALA A 1 86 ? 20.704 -12.729 -9.135 1.00 97.56 86 ALA A CA 1
ATOM 700 C C . ALA A 1 86 ? 20.706 -12.628 -10.672 1.00 97.56 86 ALA A C 1
ATOM 702 O O . ALA A 1 86 ? 21.019 -13.607 -11.345 1.00 97.56 86 ALA A O 1
ATOM 703 N N . TRP A 1 87 ? 20.314 -11.483 -11.234 1.00 96.75 87 TRP A N 1
ATOM 704 C CA . TRP A 1 87 ? 20.394 -11.220 -12.670 1.00 96.75 87 TRP A CA 1
ATOM 705 C C . TRP A 1 87 ? 21.812 -10.859 -13.116 1.00 96.75 87 TRP A C 1
ATOM 707 O O . TRP A 1 87 ? 22.229 -11.294 -14.183 1.00 96.75 87 TRP A O 1
ATOM 717 N N . THR A 1 88 ? 22.541 -10.093 -12.302 1.00 96.06 88 THR A N 1
ATOM 718 C CA . THR A 1 88 ? 23.902 -9.626 -12.611 1.00 96.06 88 THR A CA 1
ATOM 719 C C . THR A 1 88 ? 24.947 -10.735 -12.456 1.00 96.06 88 THR A C 1
ATOM 721 O O . THR A 1 88 ? 25.946 -10.730 -13.166 1.00 96.06 88 THR A O 1
ATOM 724 N N . ASP A 1 89 ? 24.708 -11.697 -11.562 1.00 91.94 89 ASP A N 1
ATOM 725 C CA . ASP A 1 89 ? 25.588 -12.851 -11.320 1.00 91.94 89 ASP A CA 1
ATOM 726 C C . ASP A 1 89 ? 25.446 -13.980 -12.369 1.00 91.94 89 ASP A C 1
ATOM 728 O O . ASP A 1 89 ? 26.047 -15.048 -12.217 1.00 91.94 89 ASP A O 1
ATOM 732 N N . ARG A 1 90 ? 24.625 -13.783 -13.408 1.00 71.44 90 ARG A N 1
ATOM 733 C CA . ARG A 1 90 ? 24.458 -14.714 -14.538 1.00 71.44 90 ARG A CA 1
ATOM 734 C C . ARG A 1 90 ? 25.426 -14.402 -15.670 1.00 71.44 90 ARG A C 1
ATOM 736 O O . ARG A 1 90 ? 25.895 -15.383 -16.288 1.00 71.44 90 ARG A O 1
#

Sequence (90 aa):
PVIQGYDQDRWSETLDYHSLPLEPALATVEAVRANTVPILKRMTDAQWRRIGQHSESGPYAAEDWLAIYAEHLERHSRQIERNLVAWTDR

Secondary structure (DSSP, 8-state):
-EE----HHHHHHHTTGGGS-HHHHHHHHHHHHHHHHHHHTT--HHHHT-EEEETTTEEEEHHHHHHHHHHHHHHHHHHHHHHHHHHHT-

Radius of gyration: 16.49 Å; chains: 1; bounding box: 42×27×40 Å

pLDDT: mean 96.52, std 2.97, range [71.44, 98.44]